Protein AF-I3E3B5-F1 (afdb_monomer)

Mean predicted aligned error: 5.81 Å

Secondary structure (DSSP, 8-state):
-HHIIIII--S-HHHHHHHHHHHHHTTSTT--HHHHHHHHHHHHHHHHHH-SS--HHHHHHHHHHHHHHHHHH-TTS-HHHHHHHHHHHHH--

Structure (mmCIF, N/CA/C/O backbone):
data_AF-I3E3B5-F1
#
_entry.id   AF-I3E3B5-F1
#
loop_
_atom_site.group_PDB
_atom_site.id
_atom_site.type_symbol
_atom_site.label_atom_id
_atom_site.label_alt_id
_atom_site.label_comp_id
_atom_site.label_asym_id
_atom_site.label_entity_id
_atom_site.label_seq_id
_atom_si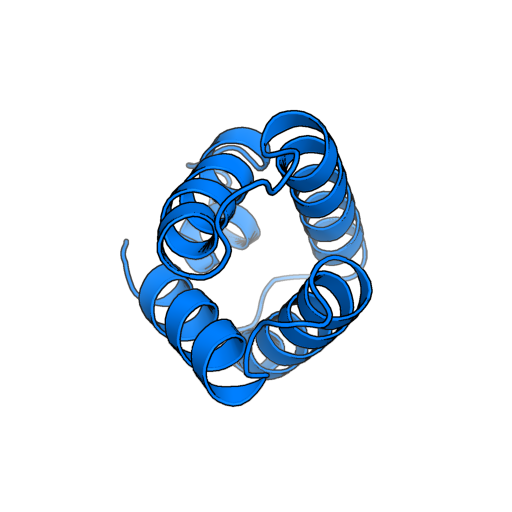te.pdbx_PDB_ins_code
_atom_site.Cartn_x
_atom_site.Cartn_y
_atom_site.Cartn_z
_atom_site.occupancy
_atom_site.B_iso_or_equiv
_atom_site.auth_seq_id
_atom_site.auth_comp_id
_atom_site.auth_asym_id
_atom_site.auth_atom_id
_atom_site.pdbx_PDB_model_num
ATOM 1 N N . MET A 1 1 ? -0.880 4.762 -10.950 1.00 78.19 1 MET A N 1
ATOM 2 C CA . MET A 1 1 ? -0.123 4.968 -9.709 1.00 78.19 1 MET A CA 1
ATOM 3 C C . MET A 1 1 ? 0.832 3.822 -9.493 1.00 78.19 1 MET A C 1
ATOM 5 O O . MET A 1 1 ? 2.011 4.099 -9.364 1.00 78.19 1 MET A O 1
ATOM 9 N N . PHE A 1 2 ? 0.398 2.554 -9.495 1.00 75.31 2 PHE A N 1
ATOM 10 C CA . PHE A 1 2 ? 1.348 1.432 -9.388 1.00 75.31 2 PHE A CA 1
ATOM 11 C C . PHE A 1 2 ? 2.265 1.343 -10.605 1.00 75.31 2 PHE A C 1
ATOM 13 O O . PHE A 1 2 ? 3.473 1.266 -10.431 1.00 75.31 2 PHE A O 1
ATOM 20 N N . TYR A 1 3 ? 1.726 1.476 -11.819 1.00 73.44 3 TYR A N 1
ATOM 21 C CA . TYR A 1 3 ? 2.558 1.609 -13.017 1.00 73.44 3 TYR A CA 1
ATOM 22 C C . TYR A 1 3 ? 3.569 2.752 -12.858 1.00 73.44 3 TYR A C 1
ATOM 24 O O . TYR A 1 3 ? 4.767 2.516 -12.869 1.00 73.44 3 TYR A O 1
ATOM 32 N N . SER A 1 4 ? 3.093 3.961 -12.562 1.00 76.94 4 SER A N 1
ATOM 33 C CA . SER A 1 4 ? 3.919 5.155 -12.338 1.00 76.94 4 SER A CA 1
ATOM 34 C C . SER A 1 4 ? 4.974 4.989 -11.223 1.00 76.94 4 SER A C 1
ATOM 36 O O . SER A 1 4 ? 6.048 5.583 -11.273 1.00 76.94 4 SER A O 1
ATOM 38 N N . LEU A 1 5 ? 4.688 4.180 -10.199 1.00 80.06 5 LEU A N 1
ATOM 39 C CA . LEU A 1 5 ? 5.605 3.873 -9.100 1.00 80.06 5 LEU A CA 1
ATOM 40 C C . LEU A 1 5 ? 6.707 2.906 -9.542 1.00 80.06 5 LEU A C 1
ATOM 42 O O . LEU A 1 5 ? 7.874 3.124 -9.228 1.00 80.06 5 LEU A O 1
ATOM 46 N N . PHE A 1 6 ? 6.325 1.833 -10.234 1.00 74.81 6 PHE A N 1
ATOM 47 C CA . PHE A 1 6 ? 7.201 0.699 -10.518 1.00 74.81 6 PHE A CA 1
ATOM 48 C C . PHE A 1 6 ? 7.910 0.779 -11.881 1.00 74.81 6 PHE A C 1
ATOM 50 O O . PHE A 1 6 ? 8.931 0.122 -12.050 1.00 74.81 6 PHE A O 1
ATOM 57 N N . THR A 1 7 ? 7.419 1.574 -12.841 1.00 73.81 7 THR A N 1
ATOM 58 C CA . THR A 1 7 ? 8.053 1.746 -14.167 1.00 73.81 7 THR A CA 1
ATOM 59 C C . THR A 1 7 ? 8.748 3.090 -14.329 1.00 73.81 7 THR A C 1
ATOM 61 O O . THR A 1 7 ? 9.909 3.130 -14.725 1.00 73.81 7 THR A O 1
ATOM 64 N N . THR A 1 8 ? 8.061 4.198 -14.041 1.00 74.75 8 THR A N 1
ATOM 65 C CA . THR A 1 8 ? 8.592 5.551 -14.288 1.00 74.75 8 THR A CA 1
ATOM 66 C C . THR A 1 8 ? 9.233 6.182 -13.057 1.00 74.75 8 THR A C 1
ATOM 68 O O . THR A 1 8 ? 10.001 7.131 -13.196 1.00 74.75 8 THR A O 1
ATOM 71 N N . GLY A 1 9 ? 8.901 5.706 -11.852 1.00 72.69 9 GLY A N 1
ATOM 72 C CA . GLY A 1 9 ? 9.312 6.329 -10.591 1.00 72.69 9 GLY A CA 1
ATOM 73 C C . GLY A 1 9 ? 8.774 7.753 -10.407 1.00 72.69 9 GLY A C 1
ATOM 74 O O . GLY A 1 9 ? 9.298 8.507 -9.589 1.00 72.69 9 GLY A O 1
ATOM 75 N N . SER A 1 10 ? 7.745 8.147 -11.165 1.00 80.94 10 SER A N 1
ATOM 76 C CA . SER A 1 10 ? 7.197 9.512 -11.147 1.00 80.94 10 SER A CA 1
ATOM 77 C C . SER A 1 10 ? 6.365 9.809 -9.897 1.00 80.94 10 SER A C 1
ATOM 79 O O . SER A 1 10 ? 6.063 10.967 -9.614 1.00 80.94 10 SER A O 1
ATOM 81 N N . VAL A 1 11 ? 6.022 8.775 -9.127 1.00 84.69 11 VAL A N 1
ATOM 82 C CA . VAL A 1 11 ? 5.381 8.881 -7.813 1.00 84.69 11 VAL A CA 1
ATOM 83 C C . VAL A 1 11 ? 6.227 8.169 -6.762 1.00 84.69 11 VAL A C 1
ATOM 85 O O . VAL A 1 11 ? 6.848 7.145 -7.034 1.00 84.69 11 VAL A O 1
ATOM 88 N N . SER A 1 12 ? 6.259 8.704 -5.540 1.00 87.12 12 SER A N 1
ATOM 89 C CA . SER A 1 12 ? 7.036 8.111 -4.448 1.00 87.12 12 SER A CA 1
ATOM 90 C C . SER A 1 12 ? 6.277 6.980 -3.746 1.00 87.12 12 SER A C 1
ATOM 92 O O . SER A 1 12 ? 5.050 7.007 -3.636 1.00 87.12 12 SER A O 1
ATOM 94 N N . TYR A 1 13 ? 7.010 6.014 -3.182 1.00 85.69 13 TYR A N 1
ATOM 95 C CA . TYR A 1 13 ? 6.439 4.931 -2.364 1.00 85.69 13 TYR A CA 1
ATOM 96 C C . TYR A 1 13 ? 5.574 5.463 -1.217 1.00 85.69 13 TYR A C 1
ATOM 98 O O . TYR A 1 13 ? 4.500 4.933 -0.949 1.00 85.69 13 TYR A O 1
ATOM 106 N N . THR A 1 14 ? 6.021 6.543 -0.571 1.00 87.88 14 THR A N 1
ATOM 107 C CA . THR A 1 14 ? 5.297 7.203 0.520 1.00 87.88 14 THR A CA 1
ATOM 108 C C . THR A 1 14 ? 3.977 7.799 0.042 1.00 87.88 14 THR A C 1
ATOM 110 O O . THR A 1 14 ? 2.967 7.675 0.726 1.00 87.88 14 THR A O 1
ATOM 113 N N . TYR A 1 15 ? 3.960 8.418 -1.143 1.00 89.12 15 TYR A N 1
ATOM 114 C CA . TYR A 1 15 ? 2.737 8.968 -1.725 1.00 89.12 15 TYR A CA 1
ATOM 115 C C . TYR A 1 15 ? 1.703 7.869 -1.991 1.00 89.12 15 TYR A C 1
ATOM 117 O O . TYR A 1 15 ? 0.547 7.994 -1.589 1.00 89.12 15 TYR A O 1
ATOM 125 N N . VAL A 1 16 ? 2.134 6.768 -2.610 1.00 86.56 16 VAL A N 1
ATOM 126 C CA . VAL A 1 16 ? 1.263 5.622 -2.900 1.00 86.56 16 VAL A CA 1
ATOM 127 C C . VAL A 1 16 ? 0.758 4.970 -1.612 1.00 86.56 16 VAL A C 1
ATOM 129 O O . VAL A 1 16 ? -0.431 4.688 -1.498 1.00 86.56 16 VAL A O 1
ATOM 132 N N . ALA A 1 17 ? 1.627 4.792 -0.615 1.00 87.75 17 ALA A N 1
ATOM 133 C CA . ALA A 1 17 ? 1.242 4.238 0.678 1.00 87.75 17 ALA A CA 1
ATOM 134 C C . ALA A 1 17 ? 0.200 5.104 1.401 1.00 87.75 17 ALA A C 1
ATOM 136 O O . ALA A 1 17 ? -0.785 4.569 1.901 1.00 87.75 17 ALA A O 1
ATOM 137 N N . ASN A 1 18 ? 0.365 6.430 1.393 1.00 89.69 18 ASN A N 1
ATOM 138 C CA . ASN A 1 18 ? -0.618 7.343 1.978 1.00 89.69 18 ASN A CA 1
ATOM 139 C C . ASN A 1 18 ? -1.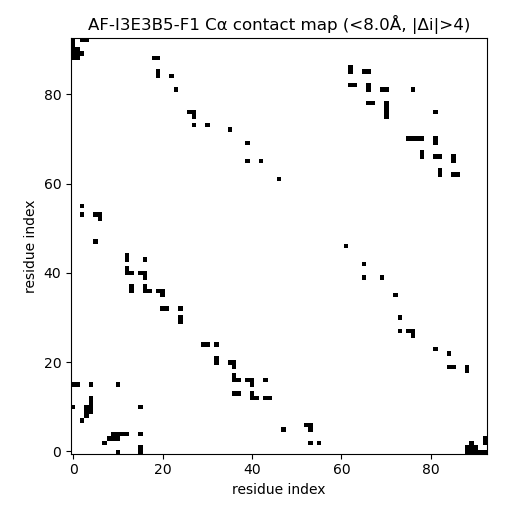977 7.238 1.273 1.00 89.69 18 ASN A C 1
ATOM 141 O O . ASN A 1 18 ? -2.994 7.179 1.949 1.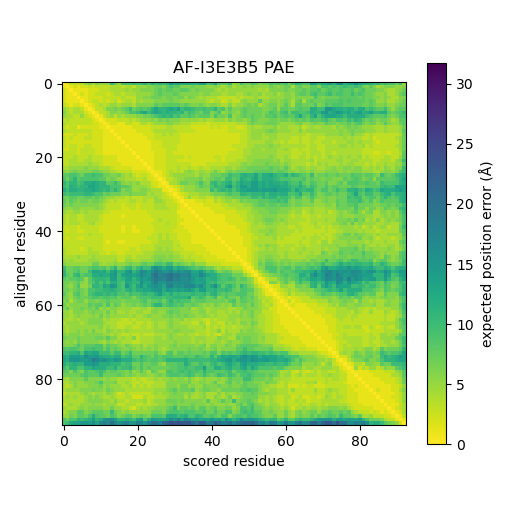00 89.69 18 ASN A O 1
ATOM 145 N N . LYS A 1 19 ? -2.011 7.119 -0.062 1.00 88.75 19 LYS A N 1
ATOM 146 C CA . LYS A 1 19 ? -3.273 6.919 -0.799 1.00 88.75 19 LYS A CA 1
ATOM 147 C C . LYS A 1 19 ? -3.975 5.610 -0.458 1.00 88.75 19 LYS A C 1
ATOM 149 O O . LYS A 1 19 ? -5.199 5.589 -0.368 1.00 88.75 19 LYS A O 1
ATOM 154 N N . ILE A 1 20 ? -3.214 4.537 -0.249 1.00 86.31 20 ILE A N 1
ATOM 155 C CA . ILE A 1 20 ? -3.777 3.265 0.212 1.00 86.31 20 ILE A CA 1
ATOM 156 C C . ILE A 1 20 ? -4.368 3.442 1.615 1.00 86.31 20 ILE A C 1
ATOM 158 O O . ILE A 1 20 ? -5.506 3.048 1.849 1.00 86.31 20 ILE A O 1
ATOM 162 N N . VAL A 1 21 ? -3.638 4.078 2.533 1.00 87.69 21 VAL A N 1
ATOM 163 C CA . VAL A 1 21 ? -4.120 4.315 3.901 1.00 87.69 21 VAL A CA 1
ATOM 164 C C . VAL A 1 21 ? -5.350 5.215 3.935 1.00 87.69 21 VAL A C 1
ATOM 166 O O . VAL A 1 21 ? -6.303 4.871 4.625 1.00 87.69 21 VAL A O 1
ATOM 169 N N . ASP A 1 22 ? -5.390 6.299 3.160 1.00 87.31 22 ASP A N 1
ATOM 170 C CA . ASP A 1 22 ? -6.560 7.182 3.065 1.00 87.31 22 ASP A CA 1
ATOM 171 C C . ASP A 1 22 ? -7.826 6.393 2.680 1.00 87.31 22 ASP A C 1
ATOM 173 O O . ASP A 1 22 ? -8.896 6.592 3.258 1.00 87.31 22 ASP A O 1
ATOM 177 N N . ALA A 1 23 ? -7.700 5.446 1.743 1.00 82.88 23 ALA A N 1
ATOM 178 C CA . ALA A 1 23 ? -8.801 4.576 1.336 1.00 82.88 23 ALA A CA 1
ATOM 179 C C . ALA A 1 23 ? -9.175 3.537 2.414 1.00 82.88 23 ALA A C 1
ATOM 181 O O . ALA A 1 23 ? -10.347 3.187 2.563 1.00 82.88 23 ALA A O 1
ATOM 182 N N . LEU A 1 24 ? -8.199 3.060 3.191 1.00 79.69 24 LEU A N 1
ATOM 183 C CA . LEU A 1 24 ? -8.409 2.090 4.269 1.00 79.69 24 LEU A CA 1
ATOM 184 C C . LEU A 1 24 ? -9.003 2.705 5.542 1.00 79.69 24 LEU A C 1
ATOM 186 O O . LEU A 1 24 ? -9.802 2.047 6.207 1.00 79.69 24 LEU A O 1
ATOM 190 N N . VAL A 1 25 ? -8.673 3.956 5.871 1.00 80.88 25 VAL A N 1
ATOM 191 C CA . VAL A 1 25 ? -9.236 4.675 7.031 1.00 80.88 25 VAL A CA 1
ATOM 192 C C . VAL A 1 25 ? -10.760 4.781 6.922 1.00 80.88 25 VAL A C 1
ATOM 194 O O . VAL A 1 25 ? -11.460 4.666 7.925 1.00 80.88 25 VAL A O 1
ATOM 197 N N . GLY A 1 26 ? -11.294 4.915 5.702 1.00 72.88 26 GLY A N 1
ATOM 198 C CA . GLY A 1 26 ? -12.739 4.883 5.455 1.00 72.88 26 GLY A CA 1
ATOM 199 C C . GLY A 1 26 ? -13.391 3.511 5.681 1.00 72.88 26 GLY A C 1
ATOM 200 O O . GLY A 1 26 ? -14.607 3.433 5.844 1.00 72.88 26 GLY A O 1
ATOM 201 N N . LEU A 1 27 ? -12.607 2.429 5.698 1.00 71.12 27 LEU A N 1
ATOM 202 C CA . LEU A 1 27 ? -13.094 1.070 5.934 1.00 71.12 27 LEU A CA 1
ATOM 203 C C . LEU A 1 27 ? -12.953 0.620 7.385 1.00 71.12 27 LEU A C 1
ATOM 205 O O . LEU A 1 27 ? -13.798 -0.151 7.838 1.00 71.12 27 LEU A O 1
ATOM 209 N N . VAL A 1 28 ? -11.904 1.058 8.086 1.00 70.75 28 VAL A N 1
ATOM 210 C CA . VAL A 1 28 ? -11.617 0.618 9.457 1.00 70.75 28 VAL A CA 1
ATOM 211 C C . VAL A 1 28 ? -11.320 1.811 10.365 1.00 70.75 28 VAL A C 1
ATOM 213 O O . VAL A 1 28 ? -10.195 2.318 10.400 1.00 70.75 28 VAL A O 1
ATOM 216 N N . PRO A 1 29 ? -12.334 2.265 11.124 1.00 68.06 29 PRO A N 1
ATOM 217 C CA . PRO A 1 29 ? -12.176 3.301 12.135 1.00 68.06 29 PRO A CA 1
ATOM 218 C C . PRO A 1 29 ? -11.217 2.855 13.249 1.00 68.06 29 PRO A C 1
ATOM 220 O O . PRO A 1 29 ? -11.285 1.719 13.708 1.00 68.06 29 PRO A O 1
ATOM 223 N N . GLY A 1 30 ? -10.346 3.754 13.719 1.00 72.00 30 GLY A N 1
ATOM 224 C CA . GLY A 1 30 ? -9.401 3.471 14.816 1.00 72.00 30 GLY A CA 1
ATOM 225 C C . GLY A 1 30 ? -8.059 2.868 14.386 1.00 72.00 30 GLY A C 1
ATOM 226 O O . GLY A 1 30 ? -7.217 2.580 15.231 1.00 72.00 30 GLY A O 1
ATOM 227 N N . MET A 1 31 ? -7.839 2.717 13.080 1.00 76.56 31 MET A N 1
ATOM 228 C CA . MET A 1 31 ? -6.574 2.284 12.493 1.00 76.56 31 MET A CA 1
ATOM 229 C C . MET A 1 31 ? -5.421 3.268 12.785 1.00 76.56 31 MET A C 1
ATOM 231 O O . MET A 1 31 ? -5.569 4.475 12.575 1.00 76.56 31 MET A O 1
ATOM 235 N N . ASP A 1 32 ? -4.237 2.764 13.166 1.00 81.25 32 ASP A N 1
ATOM 236 C CA . ASP A 1 32 ? -3.006 3.572 13.197 1.00 81.25 32 ASP A CA 1
ATOM 237 C C . ASP A 1 32 ? -2.478 3.805 11.772 1.00 81.25 32 ASP A C 1
ATOM 239 O O . ASP A 1 32 ? -1.617 3.093 11.243 1.00 81.25 32 ASP A O 1
ATOM 243 N N . ALA A 1 33 ? -3.030 4.842 11.146 1.00 80.56 33 ALA A N 1
ATOM 244 C CA . ALA A 1 33 ? -2.734 5.243 9.780 1.00 80.56 33 ALA A CA 1
ATOM 245 C C . ALA A 1 33 ? -1.232 5.476 9.527 1.00 80.56 33 ALA A C 1
ATOM 247 O O . ALA A 1 33 ? -0.733 5.154 8.448 1.00 80.56 33 ALA A O 1
ATOM 248 N N . ARG A 1 34 ? -0.479 6.002 10.506 1.00 83.75 34 ARG A N 1
ATOM 249 C CA . ARG A 1 34 ? 0.955 6.292 10.322 1.00 83.75 34 ARG A CA 1
ATOM 250 C C . ARG A 1 34 ? 1.788 5.019 10.291 1.00 83.75 34 ARG A C 1
ATOM 252 O O . ARG A 1 34 ? 2.633 4.874 9.405 1.00 83.75 34 ARG A O 1
ATOM 259 N N . ALA A 1 35 ? 1.555 4.109 11.235 1.00 82.00 35 ALA A N 1
ATOM 260 C CA . ALA A 1 35 ? 2.280 2.842 11.293 1.00 82.00 35 ALA A CA 1
ATOM 261 C C . ALA A 1 35 ? 2.012 1.986 10.044 1.00 82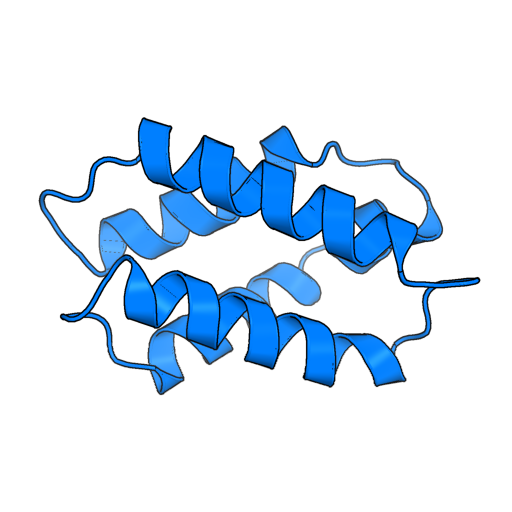.00 35 ALA A C 1
ATOM 263 O O . ALA A 1 35 ? 2.931 1.393 9.468 1.00 82.00 35 ALA A O 1
ATOM 264 N N . ILE A 1 36 ? 0.764 1.983 9.571 1.00 83.69 36 ILE A N 1
ATOM 265 C CA . ILE A 1 36 ? 0.360 1.223 8.387 1.00 83.69 36 ILE A CA 1
ATOM 266 C C . ILE A 1 36 ? 0.908 1.859 7.108 1.00 83.69 36 ILE A C 1
ATOM 268 O O . ILE A 1 36 ? 1.419 1.136 6.255 1.00 83.69 36 ILE A O 1
ATOM 272 N N . ALA A 1 37 ? 0.930 3.191 6.994 1.00 86.44 37 ALA A N 1
ATOM 273 C CA . ALA A 1 37 ? 1.544 3.869 5.849 1.00 86.44 37 ALA A CA 1
ATOM 274 C C . ALA A 1 37 ? 3.036 3.525 5.711 1.00 86.44 37 ALA A C 1
ATOM 276 O O . ALA A 1 37 ? 3.499 3.187 4.621 1.00 86.44 37 ALA A O 1
ATOM 277 N N . ALA A 1 38 ? 3.791 3.547 6.815 1.00 87.31 38 ALA A N 1
ATOM 278 C CA . ALA A 1 38 ? 5.205 3.170 6.809 1.00 87.31 38 ALA A CA 1
ATOM 279 C C . ALA A 1 38 ? 5.407 1.699 6.399 1.00 87.31 38 ALA A C 1
ATOM 281 O O . ALA A 1 38 ? 6.283 1.387 5.588 1.00 87.31 38 ALA A O 1
ATOM 282 N N . SER A 1 39 ? 4.555 0.812 6.914 1.00 85.31 39 SER A N 1
ATOM 283 C CA . SER A 1 39 ? 4.577 -0.625 6.628 1.00 85.31 39 SER A CA 1
ATOM 284 C C . SER A 1 39 ? 4.270 -0.926 5.154 1.00 85.31 39 SER A C 1
ATOM 286 O O . SER A 1 39 ? 4.991 -1.686 4.504 1.00 85.31 39 SER A O 1
ATOM 288 N N . ILE A 1 40 ? 3.256 -0.265 4.586 1.00 86.81 40 ILE A N 1
ATOM 289 C CA . ILE A 1 40 ? 2.895 -0.374 3.167 1.00 86.81 40 ILE A CA 1
ATOM 290 C C . ILE A 1 40 ? 4.010 0.192 2.282 1.00 86.81 40 ILE A C 1
ATOM 292 O O . ILE A 1 40 ? 4.405 -0.452 1.311 1.00 86.81 40 ILE A O 1
ATOM 296 N N . ALA A 1 41 ? 4.577 1.354 2.623 1.00 87.69 41 ALA A N 1
ATOM 297 C CA . ALA A 1 41 ? 5.683 1.945 1.867 1.00 87.69 41 ALA A CA 1
ATOM 298 C C . ALA A 1 41 ? 6.909 1.018 1.826 1.00 87.69 41 ALA A C 1
ATOM 300 O O . ALA A 1 41 ? 7.543 0.866 0.778 1.00 87.69 41 ALA A O 1
ATOM 301 N N . TYR A 1 42 ? 7.226 0.360 2.947 1.00 88.12 42 TYR A N 1
ATOM 302 C CA . TYR A 1 42 ? 8.289 -0.640 3.003 1.00 88.12 42 TYR A CA 1
ATOM 303 C C . TYR A 1 42 ? 7.988 -1.840 2.097 1.00 88.12 42 TYR A C 1
ATOM 305 O O . TYR A 1 42 ? 8.838 -2.220 1.290 1.00 88.12 42 TYR A O 1
ATOM 313 N N . LYS A 1 43 ? 6.772 -2.396 2.168 1.00 83.75 43 LYS A N 1
ATOM 314 C CA . LYS A 1 43 ? 6.350 -3.522 1.321 1.00 83.75 43 LYS A CA 1
ATOM 315 C C . LYS A 1 43 ? 6.435 -3.173 -0.170 1.00 83.75 43 LYS A C 1
ATOM 317 O O . LYS A 1 43 ? 7.001 -3.950 -0.934 1.00 83.75 43 LYS A O 1
ATOM 322 N N . LEU A 1 44 ? 5.985 -1.983 -0.579 1.00 85.31 44 LEU A N 1
ATOM 323 C CA . LEU A 1 44 ? 6.111 -1.505 -1.963 1.00 85.31 44 LEU A CA 1
ATOM 324 C C . LEU A 1 44 ? 7.580 -1.427 -2.417 1.00 85.31 44 LEU A C 1
ATOM 326 O O . LEU A 1 44 ? 7.905 -1.823 -3.534 1.00 85.31 44 LEU A O 1
ATOM 330 N N . LYS A 1 45 ? 8.489 -0.973 -1.545 1.00 84.19 45 LYS A N 1
ATOM 331 C CA . LYS A 1 45 ? 9.931 -0.926 -1.834 1.00 84.19 45 LYS A CA 1
ATOM 332 C C . LYS A 1 45 ? 10.547 -2.320 -1.986 1.00 84.19 45 LYS A C 1
ATOM 334 O O . LYS A 1 45 ? 11.440 -2.498 -2.809 1.00 84.19 45 LYS A O 1
ATOM 339 N N . VAL A 1 46 ? 10.103 -3.294 -1.189 1.00 83.69 46 VAL A N 1
ATOM 340 C CA . VAL A 1 46 ? 10.532 -4.698 -1.316 1.00 83.69 46 VAL A CA 1
ATOM 341 C C . VAL A 1 46 ? 10.070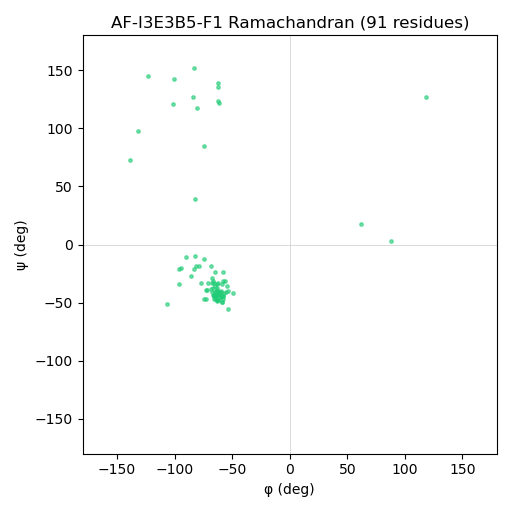 -5.274 -2.651 1.00 83.69 46 VAL A C 1
ATOM 343 O O . VAL A 1 46 ? 10.883 -5.847 -3.368 1.00 83.69 46 VAL A O 1
ATOM 346 N N . ILE A 1 47 ? 8.809 -5.040 -3.020 1.00 78.81 47 ILE A N 1
ATOM 347 C CA . ILE A 1 47 ? 8.237 -5.489 -4.294 1.00 78.81 47 ILE A CA 1
ATOM 348 C C . ILE A 1 47 ? 9.028 -4.915 -5.474 1.00 78.81 47 ILE A C 1
ATOM 350 O O . ILE A 1 47 ? 9.494 -5.678 -6.315 1.00 78.81 47 ILE A O 1
ATOM 354 N N . ALA A 1 48 ? 9.287 -3.604 -5.479 1.00 75.75 48 ALA A N 1
ATOM 355 C CA . ALA A 1 48 ? 10.061 -2.951 -6.538 1.00 75.75 48 ALA A CA 1
ATOM 356 C C . ALA A 1 48 ? 11.478 -3.527 -6.705 1.00 75.75 48 ALA A C 1
ATOM 358 O O . ALA A 1 48 ? 12.023 -3.528 -7.802 1.00 75.75 48 ALA A O 1
ATOM 359 N N . ARG A 1 49 ? 12.087 -4.011 -5.616 1.00 77.94 49 ARG A N 1
ATOM 360 C CA . ARG A 1 49 ? 13.417 -4.643 -5.635 1.00 77.94 49 ARG A CA 1
ATOM 361 C C . ARG A 1 49 ? 13.388 -6.108 -6.058 1.00 77.94 49 ARG A C 1
ATOM 363 O O . ARG A 1 49 ? 14.437 -6.647 -6.380 1.00 77.94 49 ARG A O 1
ATOM 370 N N . SER A 1 50 ? 12.225 -6.750 -5.998 1.00 74.25 50 SER A N 1
ATOM 371 C CA . SER A 1 50 ? 12.042 -8.150 -6.391 1.00 74.25 50 SER A CA 1
ATOM 372 C C . SER A 1 50 ? 11.671 -8.326 -7.866 1.00 74.25 50 SER A C 1
ATOM 374 O O . SER A 1 50 ? 11.686 -9.447 -8.362 1.00 74.25 50 SER A O 1
ATOM 376 N N . THR A 1 51 ? 11.342 -7.235 -8.563 1.00 67.19 51 THR A N 1
ATOM 377 C CA . THR A 1 51 ? 10.945 -7.236 -9.976 1.00 67.19 51 THR A CA 1
ATOM 378 C C . THR A 1 51 ? 12.102 -6.785 -10.871 1.00 67.19 51 THR A C 1
ATOM 380 O O . THR A 1 51 ? 12.551 -5.647 -10.749 1.00 67.19 51 THR A O 1
ATOM 383 N N . ASP A 1 52 ? 12.530 -7.625 -11.819 1.00 64.19 52 ASP A N 1
ATOM 384 C CA . ASP A 1 52 ? 13.576 -7.335 -12.826 1.00 64.19 52 ASP A CA 1
ATOM 385 C C . ASP A 1 52 ? 13.031 -6.554 -14.050 1.00 64.19 52 ASP A C 1
ATOM 387 O O . ASP A 1 52 ? 13.381 -6.788 -15.206 1.00 64.19 52 ASP A O 1
ATOM 391 N N . GLY A 1 53 ? 12.127 -5.608 -13.790 1.00 62.00 53 GLY A N 1
ATOM 392 C CA . GLY A 1 53 ? 11.296 -4.937 -14.790 1.00 62.00 53 GLY A CA 1
ATOM 393 C C . GLY A 1 53 ? 9.818 -5.207 -14.521 1.00 62.00 53 GLY A C 1
ATOM 394 O O . GLY A 1 53 ? 9.400 -6.346 -14.344 1.00 62.00 53 GLY A O 1
ATOM 395 N N . PHE A 1 54 ? 9.018 -4.147 -14.427 1.00 68.50 54 PHE A N 1
ATOM 396 C CA . PHE A 1 54 ? 7.612 -4.266 -14.053 1.00 68.50 54 PHE A CA 1
ATOM 397 C C . PHE A 1 54 ? 6.750 -4.676 -15.252 1.00 68.50 54 PHE A C 1
ATOM 399 O O . PHE A 1 54 ? 6.622 -3.914 -16.215 1.00 68.50 54 PHE A O 1
ATOM 406 N N . SER A 1 55 ? 6.116 -5.850 -15.173 1.00 68.12 55 SER A N 1
ATOM 407 C CA . SER A 1 55 ? 5.065 -6.270 -16.100 1.00 68.12 55 SER A CA 1
ATOM 408 C C . SER A 1 55 ? 3.680 -6.068 -15.485 1.00 68.12 55 SER A C 1
ATOM 410 O O . SER A 1 55 ? 3.441 -6.356 -14.313 1.00 68.12 55 SER A O 1
ATOM 412 N N . TRP A 1 56 ? 2.712 -5.647 -16.301 1.00 62.56 56 TRP A N 1
ATOM 413 C CA . TRP A 1 56 ? 1.302 -5.570 -15.901 1.00 62.56 56 TRP A CA 1
ATOM 414 C C . TRP A 1 56 ? 0.726 -6.917 -15.442 1.00 62.56 56 TRP A C 1
ATOM 416 O O . TRP A 1 56 ? -0.221 -6.939 -14.661 1.00 62.56 56 TRP A O 1
ATOM 426 N N . THR A 1 57 ? 1.302 -8.039 -15.879 1.00 65.88 57 THR A N 1
ATOM 427 C CA . THR A 1 57 ? 0.920 -9.376 -15.395 1.00 65.88 57 THR A CA 1
ATOM 428 C C . THR A 1 57 ? 1.296 -9.599 -13.932 1.00 65.88 57 THR A C 1
ATOM 430 O O . THR A 1 57 ? 0.583 -10.305 -13.221 1.00 65.88 57 THR A O 1
ATOM 433 N N . ASP A 1 58 ? 2.354 -8.943 -13.453 1.00 68.56 58 ASP A N 1
ATOM 434 C CA . ASP A 1 58 ? 2.824 -9.057 -12.069 1.00 68.56 58 ASP A CA 1
ATOM 435 C C . ASP A 1 58 ? 1.960 -8.216 -11.119 1.00 68.56 58 ASP A C 1
ATOM 437 O O . ASP A 1 58 ? 1.898 -8.482 -9.917 1.00 68.56 58 ASP A O 1
ATOM 441 N N . LEU A 1 59 ? 1.212 -7.247 -11.665 1.00 72.88 59 LEU A N 1
ATOM 442 C CA . LEU A 1 59 ? 0.303 -6.374 -10.925 1.00 72.88 59 LEU A CA 1
ATOM 443 C C . LEU A 1 59 ? -0.748 -7.169 -10.139 1.00 72.88 59 LEU A C 1
ATOM 445 O O . LEU A 1 59 ? -1.025 -6.847 -8.987 1.00 72.88 59 LEU A O 1
ATOM 449 N N . GLY A 1 60 ? -1.313 -8.224 -10.735 1.00 73.88 60 GLY A N 1
ATOM 450 C CA . GLY A 1 60 ? -2.298 -9.072 -10.061 1.00 73.88 60 GLY A CA 1
ATOM 451 C C . GLY A 1 60 ? -1.715 -9.761 -8.824 1.00 73.88 60 GLY A C 1
ATOM 452 O O . GLY A 1 60 ? -2.342 -9.769 -7.766 1.00 73.88 60 GLY A O 1
ATOM 453 N N . GLY A 1 61 ? -0.482 -10.269 -8.928 1.00 75.62 61 GLY A N 1
ATOM 454 C CA . GLY A 1 61 ? 0.242 -10.864 -7.801 1.00 75.62 61 GLY A CA 1
ATOM 455 C C . GLY A 1 61 ? 0.571 -9.839 -6.715 1.00 75.62 61 GLY A C 1
ATOM 456 O O . GLY A 1 61 ? 0.334 -10.095 -5.536 1.00 75.62 61 GLY A O 1
ATOM 457 N N . ILE A 1 62 ? 1.029 -8.652 -7.117 1.00 75.81 62 ILE A N 1
ATOM 458 C CA . ILE A 1 62 ? 1.335 -7.526 -6.223 1.00 75.81 62 ILE A CA 1
ATOM 459 C C . ILE A 1 62 ? 0.096 -7.081 -5.441 1.00 75.81 62 ILE A C 1
ATOM 461 O O . ILE A 1 62 ? 0.170 -6.879 -4.230 1.00 75.81 62 ILE A O 1
ATOM 465 N N . ILE A 1 63 ? -1.051 -6.957 -6.112 1.00 81.81 63 ILE A N 1
ATOM 466 C CA . ILE A 1 63 ? -2.317 -6.565 -5.484 1.00 81.81 63 ILE A CA 1
ATOM 467 C C . ILE A 1 63 ? -2.755 -7.608 -4.457 1.00 81.81 63 ILE A C 1
ATOM 469 O O . ILE A 1 63 ? -3.143 -7.244 -3.351 1.00 81.81 63 ILE A O 1
ATOM 473 N N . VAL A 1 64 ? -2.666 -8.899 -4.786 1.00 81.94 64 VAL A N 1
ATOM 474 C CA . VAL A 1 64 ? -3.047 -9.972 -3.857 1.00 81.94 64 VAL A CA 1
ATOM 475 C C . VAL A 1 64 ? -2.094 -10.044 -2.658 1.00 81.94 64 VAL A C 1
ATOM 477 O O . VAL A 1 64 ? -2.560 -10.220 -1.534 1.00 81.94 64 VAL A O 1
ATOM 480 N N . ASP A 1 65 ? -0.785 -9.879 -2.860 1.00 81.75 65 ASP A N 1
ATOM 481 C CA . ASP A 1 65 ? 0.206 -9.877 -1.774 1.00 81.75 65 ASP A CA 1
ATOM 482 C C . ASP A 1 65 ? 0.035 -8.659 -0.847 1.00 81.75 65 ASP A C 1
ATOM 484 O O . ASP A 1 65 ? 0.005 -8.799 0.377 1.00 81.75 65 ASP A O 1
ATOM 488 N N . LEU A 1 66 ? -0.190 -7.466 -1.411 1.00 81.44 66 LEU A N 1
ATOM 489 C CA . LEU A 1 66 ? -0.535 -6.268 -0.637 1.00 81.44 66 LEU A CA 1
ATOM 490 C C . LEU A 1 66 ? -1.864 -6.427 0.103 1.00 81.44 66 LEU A C 1
ATOM 492 O O . LEU A 1 66 ? -1.966 -6.016 1.256 1.00 81.44 66 LEU A O 1
ATOM 496 N N . ALA A 1 67 ? -2.870 -7.039 -0.521 1.00 83.25 67 ALA A N 1
ATOM 497 C CA . ALA A 1 67 ? -4.157 -7.264 0.120 1.00 83.25 67 ALA A CA 1
ATOM 498 C C . ALA A 1 67 ? -4.044 -8.215 1.313 1.00 83.25 67 ALA A C 1
ATOM 500 O O . ALA A 1 67 ? -4.667 -7.966 2.341 1.00 83.25 67 ALA A O 1
ATOM 501 N N . ARG A 1 68 ? -3.238 -9.280 1.194 1.00 82.50 68 ARG A N 1
ATOM 502 C CA . ARG A 1 68 ? -2.956 -10.205 2.305 1.00 82.50 68 ARG A CA 1
ATOM 503 C C . ARG A 1 68 ? -2.251 -9.482 3.439 1.00 82.50 68 ARG A C 1
ATOM 505 O O . ARG A 1 68 ? -2.715 -9.535 4.568 1.00 82.50 68 ARG A O 1
ATOM 512 N N . PHE A 1 69 ? -1.217 -8.715 3.108 1.00 81.75 69 PHE A N 1
ATOM 513 C CA . PHE A 1 69 ? -0.491 -7.915 4.084 1.00 81.75 69 PHE A CA 1
ATOM 514 C C . PHE A 1 69 ? -1.393 -6.917 4.826 1.00 81.75 69 PHE A C 1
ATOM 516 O O . PHE A 1 69 ? -1.314 -6.787 6.042 1.00 81.75 69 PHE A O 1
ATOM 523 N N . ILE A 1 70 ? -2.276 -6.221 4.109 1.00 80.12 70 ILE A N 1
ATOM 524 C CA . ILE A 1 70 ? -3.223 -5.283 4.721 1.00 80.12 70 ILE A CA 1
ATOM 525 C C . ILE A 1 70 ? -4.264 -6.026 5.562 1.00 80.12 70 ILE A C 1
ATOM 527 O O . ILE A 1 70 ? -4.609 -5.542 6.631 1.00 80.12 70 ILE A O 1
ATOM 531 N N . ALA A 1 71 ? -4.746 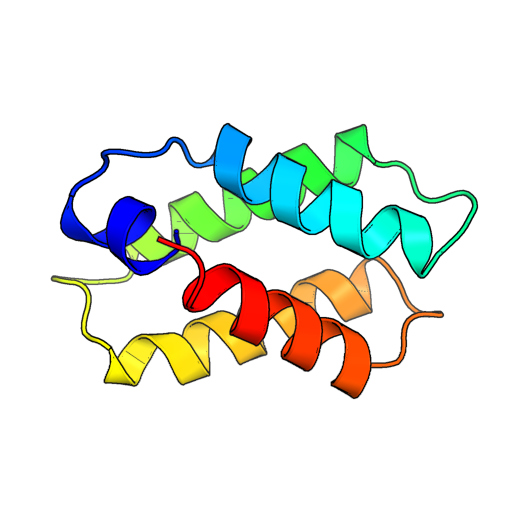-7.190 5.123 1.00 81.38 71 ALA A N 1
ATOM 532 C CA . ALA A 1 71 ? -5.683 -7.996 5.903 1.00 81.38 71 ALA A CA 1
ATOM 533 C C . ALA A 1 71 ? -5.067 -8.498 7.223 1.00 81.38 71 ALA A C 1
ATOM 535 O O . ALA A 1 71 ? -5.766 -8.537 8.230 1.00 81.38 71 ALA A O 1
ATOM 536 N N . ASP A 1 72 ? -3.762 -8.793 7.247 1.00 80.00 72 ASP A N 1
ATOM 537 C CA . ASP A 1 72 ? -3.041 -9.152 8.479 1.00 80.00 72 ASP A CA 1
ATOM 538 C C . ASP A 1 72 ? -2.925 -7.965 9.453 1.00 80.00 72 ASP A C 1
ATOM 540 O O . ASP A 1 72 ? -2.947 -8.143 10.670 1.00 80.00 72 ASP A O 1
ATOM 544 N N . LEU A 1 73 ? -2.815 -6.740 8.928 1.00 72.94 73 LEU A N 1
ATOM 545 C CA . LEU A 1 73 ? -2.761 -5.508 9.725 1.00 72.94 73 LEU A CA 1
ATOM 546 C C . LEU A 1 73 ? -4.149 -5.001 10.138 1.00 72.94 73 LEU A C 1
ATOM 548 O O . LEU A 1 73 ? -4.271 -4.202 11.067 1.00 72.94 73 LEU A O 1
ATOM 552 N N . VAL A 1 74 ? -5.184 -5.422 9.414 1.00 74.50 74 VAL A N 1
ATOM 553 C CA . VAL A 1 74 ? -6.540 -4.885 9.495 1.00 74.50 74 VAL A CA 1
ATOM 554 C C . VAL A 1 74 ? -7.549 -6.045 9.437 1.00 74.50 74 VAL A C 1
ATOM 556 O O . VAL A 1 74 ? -8.228 -6.230 8.422 1.00 74.50 74 VAL A O 1
ATOM 559 N N . PRO A 1 75 ? -7.671 -6.836 10.520 1.00 67.12 75 PRO A N 1
ATOM 560 C CA . PRO A 1 75 ? -8.444 -8.083 10.518 1.00 67.12 75 PRO A CA 1
ATOM 561 C C . PRO A 1 75 ? -9.953 -7.886 10.292 1.00 67.12 75 PRO A C 1
ATOM 563 O O . PRO A 1 75 ? -10.621 -8.788 9.788 1.00 67.12 75 PRO A O 1
ATOM 566 N N . ASP A 1 76 ? -10.493 -6.700 10.595 1.00 70.94 76 ASP A N 1
ATOM 567 C CA . ASP A 1 76 ? -11.920 -6.387 10.419 1.00 70.94 76 ASP A CA 1
ATOM 568 C C . ASP A 1 76 ? -12.294 -5.982 8.978 1.00 70.94 76 ASP A C 1
ATOM 570 O O . ASP A 1 76 ? -13.476 -5.877 8.626 1.00 70.94 76 ASP A O 1
ATOM 574 N N . ALA A 1 77 ? -11.308 -5.754 8.106 1.00 70.19 77 ALA A N 1
ATOM 575 C CA . ALA A 1 77 ? -11.555 -5.369 6.724 1.00 70.19 77 ALA A CA 1
ATOM 576 C C . ALA A 1 77 ? -11.813 -6.597 5.836 1.00 70.19 77 ALA A C 1
ATOM 578 O O . ALA A 1 77 ? -11.011 -7.524 5.739 1.00 70.19 77 ALA A O 1
ATOM 579 N N . LYS A 1 78 ? -12.930 -6.584 5.096 1.00 76.44 78 LYS A N 1
ATOM 580 C CA . LYS A 1 78 ? -13.224 -7.636 4.109 1.00 76.44 78 LYS A CA 1
ATOM 581 C C . LYS A 1 78 ? -12.135 -7.663 3.031 1.00 76.44 78 LYS A C 1
ATOM 583 O O . LYS A 1 78 ? -11.986 -6.687 2.298 1.00 76.44 78 LYS A O 1
ATOM 588 N N . PHE A 1 79 ? -11.466 -8.806 2.866 1.00 76.12 79 PHE A N 1
ATOM 589 C CA . PHE A 1 79 ? -10.394 -9.009 1.879 1.00 76.12 79 PHE A CA 1
ATOM 590 C C . PHE A 1 79 ? -10.773 -8.544 0.463 1.00 76.12 79 PHE A C 1
ATOM 592 O O . PHE A 1 79 ? -10.000 -7.859 -0.200 1.00 76.12 79 PHE A O 1
ATOM 599 N N . SER A 1 80 ? -12.003 -8.827 0.022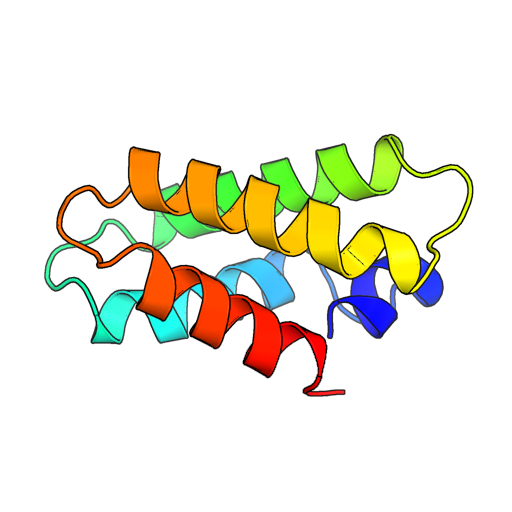 1.00 75.62 80 SER A N 1
ATOM 600 C CA . SER A 1 80 ? -12.512 -8.390 -1.285 1.00 75.62 80 SER A CA 1
ATOM 601 C C . SER A 1 80 ? -12.591 -6.868 -1.444 1.00 75.62 80 SER A C 1
ATOM 603 O O . SER A 1 80 ? -12.362 -6.362 -2.539 1.00 75.62 80 SER A O 1
ATOM 605 N N . LYS A 1 81 ? -12.865 -6.124 -0.364 1.00 79.44 81 LYS A N 1
ATOM 606 C CA . LYS A 1 81 ? -12.848 -4.653 -0.381 1.00 79.44 81 LYS A CA 1
ATOM 607 C C . LYS A 1 81 ? -11.424 -4.108 -0.466 1.00 79.44 81 LYS A C 1
ATOM 609 O O . LYS A 1 81 ? -11.201 -3.146 -1.190 1.00 79.44 81 LYS A O 1
ATOM 614 N N . ILE A 1 82 ? -10.471 -4.733 0.231 1.00 81.56 82 ILE A N 1
ATOM 615 C CA . ILE A 1 82 ? -9.051 -4.351 0.173 1.00 81.56 82 ILE A CA 1
ATOM 616 C C . ILE A 1 82 ? -8.509 -4.556 -1.245 1.00 81.56 82 ILE A C 1
ATOM 618 O O . ILE A 1 82 ? -7.914 -3.645 -1.813 1.00 81.56 82 ILE A O 1
ATOM 622 N N . VAL A 1 83 ? -8.756 -5.730 -1.837 1.00 82.81 83 VAL A N 1
ATOM 623 C CA . VAL A 1 83 ? -8.354 -6.033 -3.220 1.00 82.81 83 VAL A CA 1
ATOM 624 C C . VAL A 1 83 ? -8.969 -5.034 -4.202 1.00 82.81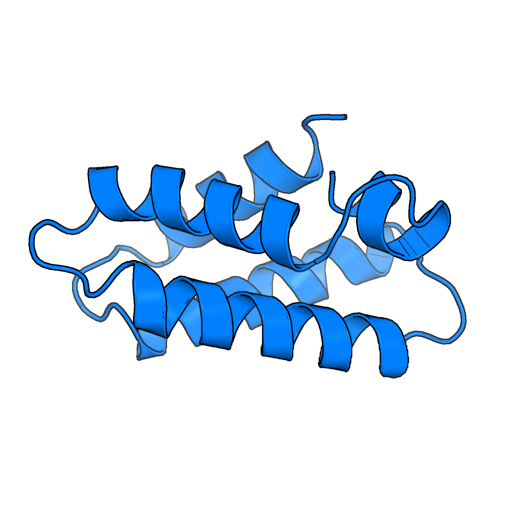 83 VAL A C 1
ATOM 626 O O . VAL A 1 83 ? -8.254 -4.533 -5.064 1.00 82.81 83 VAL A O 1
ATOM 629 N N . GLY A 1 84 ? -10.259 -4.708 -4.050 1.00 80.19 84 GLY A N 1
ATOM 630 C CA . GLY A 1 84 ? -10.936 -3.707 -4.882 1.00 80.19 84 GLY A CA 1
ATOM 631 C C . GLY A 1 84 ? -10.273 -2.329 -4.809 1.00 80.19 84 GLY A C 1
ATOM 632 O O . GLY A 1 84 ? -9.914 -1.774 -5.840 1.00 80.19 84 GLY A O 1
ATOM 633 N N . ILE A 1 85 ? -10.000 -1.829 -3.599 1.00 82.12 85 ILE A N 1
ATOM 634 C CA . ILE A 1 85 ? -9.300 -0.547 -3.400 1.00 82.12 85 ILE A CA 1
ATOM 635 C C . ILE A 1 85 ? -7.927 -0.547 -4.074 1.00 82.12 85 ILE A C 1
ATOM 637 O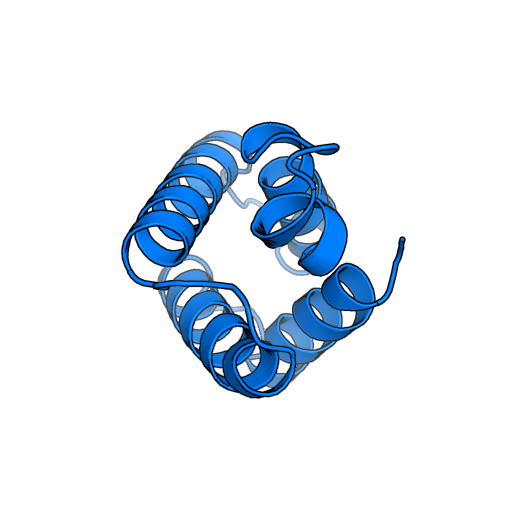 O . ILE A 1 85 ? -7.565 0.411 -4.752 1.00 82.12 85 ILE A O 1
ATOM 641 N N . LEU A 1 86 ? -7.144 -1.609 -3.884 1.00 82.06 86 LEU A N 1
ATOM 642 C CA . LEU A 1 86 ? -5.810 -1.710 -4.475 1.00 82.06 86 LEU A CA 1
ATOM 643 C C . LEU A 1 86 ? -5.866 -1.777 -6.004 1.00 82.06 86 LEU A C 1
ATOM 645 O O . LEU A 1 86 ? -4.996 -1.213 -6.664 1.00 82.06 86 LEU A O 1
ATOM 649 N N . TRP A 1 87 ? -6.882 -2.436 -6.561 1.00 82.12 87 TRP A N 1
ATOM 650 C CA . TRP A 1 87 ? -7.121 -2.492 -7.999 1.00 82.12 87 TRP A CA 1
ATOM 651 C C . TRP A 1 87 ? -7.483 -1.116 -8.570 1.00 82.12 87 TRP A C 1
ATOM 653 O O . TRP A 1 87 ? -6.860 -0.675 -9.535 1.00 82.12 87 TRP A O 1
ATOM 663 N N . ASP A 1 88 ? -8.401 -0.395 -7.927 1.00 80.94 88 ASP A N 1
ATOM 664 C CA . ASP A 1 88 ? -8.798 0.957 -8.339 1.00 80.94 88 ASP A CA 1
ATOM 665 C C . ASP A 1 88 ? -7.606 1.932 -8.276 1.00 80.94 88 ASP A C 1
ATOM 667 O O . ASP A 1 88 ? -7.352 2.701 -9.208 1.00 80.94 88 ASP A O 1
ATOM 671 N N . LEU A 1 89 ? -6.801 1.849 -7.210 1.00 76.06 89 LEU A N 1
ATOM 672 C CA . LEU A 1 89 ? -5.574 2.636 -7.053 1.00 76.06 89 LEU A CA 1
ATOM 673 C C . LEU A 1 89 ? -4.492 2.261 -8.070 1.00 76.06 89 LEU A C 1
ATOM 675 O O . LEU A 1 89 ? -3.710 3.118 -8.482 1.00 76.06 89 LEU A O 1
ATOM 679 N N . ALA A 1 90 ? -4.426 1.002 -8.498 1.00 72.44 90 ALA A N 1
ATOM 680 C CA . ALA A 1 90 ? -3.479 0.592 -9.523 1.00 72.44 90 ALA A CA 1
ATOM 681 C C . ALA A 1 90 ? -3.788 1.241 -10.885 1.00 72.44 90 ALA A C 1
ATOM 683 O O . ALA A 1 90 ? -2.848 1.572 -11.615 1.00 72.44 90 ALA A O 1
ATOM 684 N N . GLN A 1 91 ? -5.075 1.465 -11.188 1.00 70.00 91 GLN A N 1
ATOM 685 C CA . GLN A 1 91 ? -5.567 2.038 -12.447 1.00 70.00 91 GLN A CA 1
ATOM 686 C C . GLN A 1 91 ? -5.582 3.575 -12.488 1.00 70.00 91 GLN A C 1
ATOM 688 O O . GLN A 1 91 ? -5.457 4.151 -13.568 1.00 70.00 91 GLN A O 1
ATOM 693 N N . LEU A 1 92 ? -5.706 4.253 -11.343 1.00 61.38 92 LEU A N 1
ATOM 694 C CA . LEU A 1 92 ? -5.573 5.716 -11.256 1.00 61.38 92 LEU A CA 1
ATOM 695 C C . LEU A 1 92 ? -4.158 6.128 -11.668 1.00 61.38 92 LEU A C 1
ATOM 697 O O . LEU A 1 92 ? -3.231 5.605 -11.076 1.00 61.38 92 LEU A O 1
ATOM 701 N N . LEU A 1 93 ? -3.974 7.006 -12.663 1.00 47.62 93 LEU A N 1
ATOM 702 C CA . LEU A 1 93 ? -2.675 7.378 -13.274 1.00 47.62 93 LEU A CA 1
ATOM 703 C C . LEU A 1 93 ? -1.652 7.956 -12.280 1.00 47.62 93 LEU A C 1
ATOM 705 O O . LEU A 1 93 ? -1.937 9.001 -11.666 1.00 47.62 93 LEU A O 1
#

Foldseek 3Di:
DLCCVQAVVVDALLRLLLQLLVLVCVQDPPAPSVVSSVVSSVLSVVVSVVDPHDDPVCLLVSLLVSLVVVCVSPVSGDSVSSSVSSVVSVPDD

pLDDT: mean 78.11, std 7.58, range [47.62, 89.69]

Solvent-accessible surface area (backbone atoms only — not comparable to full-atom values): 5225 Å² total; per-residue (Å²): 44,50,58,39,40,59,71,71,56,79,43,55,54,61,59,54,19,44,55,54,36,61,60,43,50,79,71,40,82,90,62,64,55,66,66,49,23,54,52,45,21,50,51,52,53,52,51,56,74,73,44,98,64,75,51,80,78,52,48,61,58,51,39,53,54,51,27,52,56,47,34,75,77,34,76,89,50,57,60,70,58,47,39,49,54,48,51,54,49,41,69,44,115

Organism: Bacillus methanolicus (strain MGA3 / ATCC 53907) (NCBI:txid796606)

Sequence (93 aa):
MFYSLFTTGSVSYTYVANKIVDALVGLVPGMDARAIAASIAYKLKVIARSTDGFSWTDLGGIIVDLARFIADLVPDAKFSKIVGILWDLAQLL

Radius of gyration: 12.25 Å; Cα contacts (8 Å, |Δi|>4): 85; chains: 1; bounding box: 27×20×31 Å